Protein AF-A0A5E7LP79-F1 (afdb_monomer_lite)

InterPro domains:
  IPR021677 Protein of unknown function DUF2986 [PF11661] (1-41)

Foldseek 3Di:
DDVVVVVVVVVVVVVVVVCVVPPDDDPPDDDPVVVVVVVVVVVPDDPPDDDD

Radius of gyration: 20.31 Å; chains: 1; bounding box: 41×28×46 Å

Sequence (52 aa):
MNRQKKLQQLFKEKAKKASAKLAPKKPKYISKADRLKLAEESTQEPTVPAEN

Secondary structure (DSSP, 8-state):
--HHHHHHHHHHHHHHHHHHHHSPPPPP---HHHHHHHHHHHHHS-------

Structure (mmCIF, N/CA/C/O backbone):
data_AF-A0A5E7LP79-F1
#
_entry.id   AF-A0A5E7LP79-F1
#
loop_
_atom_site.group_PDB
_atom_site.id
_atom_site.type_symbol
_atom_site.label_atom_id
_atom_site.label_alt_id
_atom_site.label_comp_id
_atom_site.label_asym_id
_atom_site.label_entity_id
_atom_site.label_seq_id
_atom_site.pdbx_PDB_ins_code
_atom_site.Cartn_x
_atom_site.Cartn_y
_atom_site.Cartn_z
_atom_site.occupancy
_atom_site.B_iso_or_equiv
_atom_site.auth_seq_id
_atom_site.auth_comp_id
_atom_site.auth_asym_id
_atom_site.auth_atom_id
_atom_site.pdbx_PDB_model_num
ATOM 1 N N . MET A 1 1 ? 11.508 6.526 -20.527 1.00 64.62 1 MET A N 1
ATOM 2 C CA . MET A 1 1 ? 11.144 5.956 -21.836 1.00 64.62 1 MET A CA 1
ATOM 3 C C . MET A 1 1 ? 12.295 5.112 -22.372 1.00 64.62 1 MET A C 1
ATOM 5 O O . MET A 1 1 ? 13.171 5.605 -23.051 1.00 64.62 1 MET A O 1
ATOM 9 N N . ASN A 1 2 ? 12.319 3.853 -21.948 1.00 85.12 2 ASN A N 1
ATOM 10 C CA . ASN A 1 2 ? 13.152 2.758 -22.444 1.00 85.12 2 ASN A CA 1
ATOM 11 C C . ASN A 1 2 ? 12.397 1.495 -22.015 1.00 85.12 2 ASN A C 1
ATOM 13 O O . ASN A 1 2 ? 11.865 1.464 -20.898 1.00 85.12 2 ASN A O 1
ATOM 17 N N . ARG A 1 3 ? 12.282 0.489 -22.889 1.00 92.00 3 ARG A N 1
ATOM 18 C CA . ARG A 1 3 ? 11.408 -0.687 -22.681 1.00 92.00 3 ARG A CA 1
ATOM 19 C C . ARG A 1 3 ? 11.662 -1.364 -21.328 1.00 92.00 3 ARG A C 1
ATOM 21 O O . ARG A 1 3 ? 10.721 -1.690 -20.611 1.00 92.00 3 ARG A O 1
ATOM 28 N N . GLN A 1 4 ? 12.933 -1.447 -20.938 1.00 92.88 4 GLN A N 1
ATOM 29 C CA . GLN A 1 4 ? 13.385 -2.005 -19.665 1.00 92.88 4 GLN A CA 1
ATOM 30 C C . GLN A 1 4 ? 12.831 -1.251 -18.445 1.00 92.88 4 GLN A C 1
ATOM 32 O O . GLN A 1 4 ? 12.304 -1.879 -17.530 1.00 92.88 4 GLN A O 1
ATOM 37 N N . LYS A 1 5 ? 12.850 0.092 -18.452 1.00 94.88 5 LYS A N 1
ATOM 38 C CA . LYS A 1 5 ? 12.274 0.904 -17.362 1.00 94.88 5 LYS A CA 1
ATOM 39 C C . LYS A 1 5 ? 10.759 0.696 -17.250 1.00 94.88 5 LYS A C 1
ATOM 41 O O . LYS A 1 5 ? 10.238 0.591 -16.144 1.00 94.88 5 LYS A O 1
ATOM 46 N N . LYS A 1 6 ? 10.062 0.578 -18.388 1.00 94.81 6 LYS A N 1
ATOM 47 C CA . LYS A 1 6 ? 8.609 0.337 -18.420 1.00 94.81 6 LYS A CA 1
ATOM 48 C C . LYS A 1 6 ? 8.249 -1.046 -17.867 1.00 94.81 6 LYS A C 1
ATOM 50 O O . LYS A 1 6 ? 7.317 -1.159 -17.077 1.00 94.81 6 LYS A O 1
ATOM 55 N N . LEU A 1 7 ?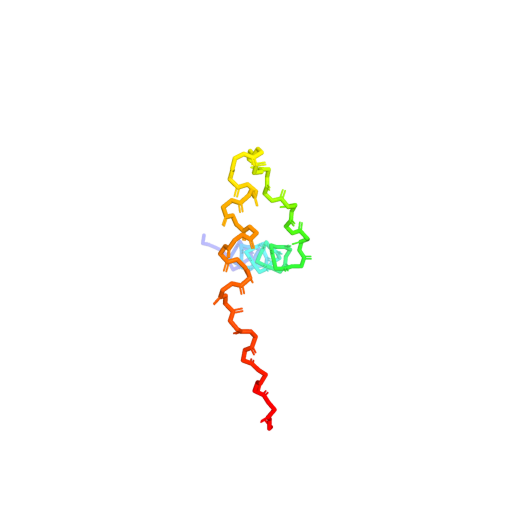 9.014 -2.079 -18.229 1.00 95.69 7 LEU A N 1
ATOM 56 C CA . LEU A 1 7 ? 8.835 -3.431 -17.689 1.00 95.69 7 LEU A CA 1
ATOM 57 C C . LEU A 1 7 ? 9.093 -3.475 -16.180 1.00 95.69 7 LEU A C 1
ATOM 59 O O . LEU A 1 7 ? 8.275 -4.008 -15.437 1.00 95.69 7 LEU A O 1
AT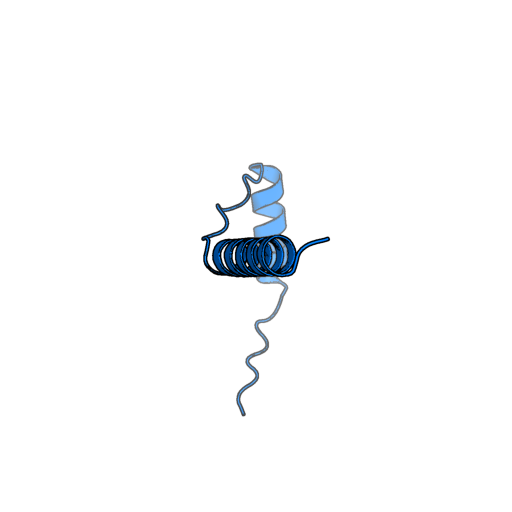OM 63 N N . GLN A 1 8 ? 10.178 -2.855 -15.712 1.00 94.75 8 GLN A N 1
ATOM 64 C CA . GLN A 1 8 ? 10.484 -2.782 -14.281 1.00 94.75 8 GLN A CA 1
ATOM 65 C C . GLN A 1 8 ? 9.383 -2.070 -13.487 1.00 94.75 8 GLN A C 1
ATOM 67 O O . GLN A 1 8 ? 9.020 -2.529 -12.405 1.00 94.75 8 GLN A O 1
ATOM 72 N N . GLN A 1 9 ? 8.825 -0.980 -14.019 1.00 95.69 9 GLN A N 1
ATOM 73 C CA . GLN A 1 9 ? 7.706 -0.285 -13.388 1.00 95.69 9 GLN A CA 1
ATOM 74 C C . GLN A 1 9 ? 6.463 -1.185 -13.296 1.00 95.69 9 GLN A C 1
ATOM 76 O O . GLN A 1 9 ? 5.913 -1.355 -12.209 1.00 95.69 9 GLN A O 1
ATOM 81 N N . LEU A 1 10 ? 6.079 -1.833 -14.402 1.00 96.00 10 LEU A N 1
ATOM 82 C CA . LEU A 1 10 ? 4.940 -2.757 -14.445 1.00 96.00 10 LEU A CA 1
ATOM 83 C C . LEU A 1 10 ? 5.092 -3.921 -13.455 1.00 96.00 10 LEU A C 1
ATOM 85 O O . LEU A 1 10 ? 4.134 -4.267 -12.761 1.00 96.00 10 LEU A O 1
ATOM 89 N N . PHE A 1 11 ? 6.282 -4.520 -13.360 1.00 95.56 11 PHE A N 1
ATOM 90 C CA . PHE A 1 11 ? 6.531 -5.608 -12.411 1.00 95.56 11 PHE A CA 1
ATOM 91 C C . PHE A 1 11 ? 6.452 -5.137 -10.958 1.00 95.56 11 PHE A C 1
ATOM 93 O O . PHE A 1 11 ? 5.816 -5.804 -10.142 1.00 95.56 11 PHE A O 1
ATOM 100 N N . LYS A 1 12 ? 7.012 -3.964 -10.637 1.00 94.94 12 LYS A N 1
ATOM 101 C CA . LYS A 1 12 ? 6.921 -3.375 -9.291 1.00 94.94 12 LYS A CA 1
ATOM 102 C C . LYS A 1 12 ? 5.476 -3.086 -8.888 1.00 94.94 12 LYS A C 1
ATOM 104 O O . LYS A 1 12 ? 5.075 -3.407 -7.771 1.00 94.94 12 LYS A O 1
ATOM 109 N N . GLU A 1 13 ? 4.677 -2.526 -9.793 1.00 95.06 13 GLU A N 1
ATOM 110 C CA . GLU A 1 13 ? 3.259 -2.254 -9.539 1.00 95.06 13 GLU A CA 1
ATOM 111 C C . GLU A 1 13 ? 2.457 -3.542 -9.316 1.00 95.06 13 GLU A C 1
ATOM 113 O O . GLU A 1 13 ? 1.665 -3.618 -8.373 1.00 95.06 13 GLU A O 1
ATOM 118 N N . LYS A 1 14 ? 2.682 -4.577 -10.136 1.00 94.69 14 LYS A N 1
ATOM 119 C CA . LYS A 1 14 ? 2.033 -5.886 -9.964 1.00 94.69 14 LYS A CA 1
ATOM 120 C C . LYS A 1 14 ? 2.425 -6.551 -8.644 1.00 94.69 14 LYS A C 1
ATOM 122 O O . LYS A 1 14 ? 1.541 -7.022 -7.932 1.00 94.69 14 LYS A O 1
ATOM 127 N N . ALA A 1 15 ? 3.710 -6.526 -8.286 1.00 92.44 15 ALA A N 1
ATOM 128 C CA . ALA A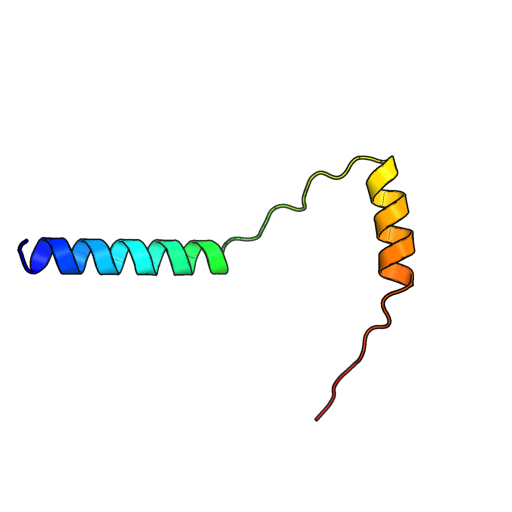 1 15 ? 4.199 -7.071 -7.022 1.00 92.44 15 ALA A CA 1
ATOM 129 C C . ALA A 1 15 ? 3.588 -6.342 -5.814 1.00 92.44 15 ALA A C 1
ATOM 131 O O . ALA A 1 15 ? 3.091 -6.992 -4.898 1.00 92.44 15 ALA A O 1
ATOM 132 N N . LYS A 1 16 ? 3.528 -5.002 -5.848 1.00 88.44 16 LYS A N 1
ATOM 133 C CA . LYS A 1 16 ? 2.897 -4.188 -4.794 1.00 88.44 16 LYS A CA 1
ATOM 134 C C . LYS A 1 16 ? 1.397 -4.469 -4.654 1.00 88.44 16 LYS A C 1
ATOM 136 O O . LYS A 1 16 ? 0.874 -4.499 -3.545 1.00 88.44 16 LYS A O 1
ATOM 141 N N . LYS A 1 17 ? 0.691 -4.685 -5.768 1.00 88.25 17 LYS A N 1
ATOM 142 C CA . LYS A 1 17 ? -0.733 -5.060 -5.750 1.00 88.25 17 LYS A CA 1
ATOM 143 C C . LYS A 1 17 ? -0.945 -6.469 -5.195 1.00 88.25 17 LYS A C 1
ATOM 145 O O . LYS A 1 17 ? -1.892 -6.674 -4.444 1.00 88.25 17 LYS A O 1
ATOM 150 N N . ALA A 1 18 ? -0.089 -7.426 -5.547 1.00 89.25 18 ALA A N 1
ATOM 151 C CA . ALA A 1 18 ? -0.164 -8.788 -5.027 1.00 89.25 18 ALA A CA 1
ATOM 152 C C . ALA A 1 18 ? 0.132 -8.833 -3.520 1.00 89.25 18 ALA A C 1
ATOM 154 O O . ALA A 1 18 ? -0.638 -9.428 -2.769 1.00 89.25 18 ALA A O 1
ATOM 155 N N . SER A 1 19 ? 1.174 -8.133 -3.060 1.00 81.31 19 SER A N 1
ATOM 156 C CA . SER A 1 19 ? 1.509 -8.068 -1.635 1.00 81.31 19 SER A CA 1
ATOM 157 C C . SER A 1 19 ? 0.431 -7.361 -0.816 1.00 81.31 19 SER A C 1
ATOM 159 O O . SER A 1 19 ? 0.103 -7.830 0.263 1.00 81.31 19 SER A O 1
ATOM 161 N N . ALA A 1 20 ? -0.194 -6.302 -1.337 1.00 83.81 20 ALA A N 1
ATOM 162 C CA . ALA A 1 20 ? -1.306 -5.633 -0.657 1.00 83.81 20 ALA A CA 1
ATOM 163 C C . ALA A 1 20 ? -2.570 -6.506 -0.533 1.00 83.81 20 ALA A C 1
ATOM 165 O O . ALA A 1 20 ? -3.351 -6.310 0.394 1.00 83.81 20 ALA A O 1
ATOM 166 N N . LYS A 1 21 ? -2.783 -7.447 -1.463 1.00 77.56 21 LYS A N 1
ATOM 167 C CA . LYS A 1 21 ? -3.897 -8.407 -1.410 1.00 77.56 21 LYS A CA 1
ATOM 168 C C . LYS A 1 21 ? -3.614 -9.574 -0.468 1.00 77.56 21 LYS A C 1
ATOM 170 O O . LYS A 1 21 ? -4.522 -10.015 0.223 1.00 77.56 21 LYS A O 1
ATOM 175 N N . LEU A 1 22 ? -2.376 -10.071 -0.470 1.00 78.88 22 LEU A N 1
ATOM 176 C CA . LEU A 1 22 ? -1.965 -11.216 0.342 1.00 78.88 22 LEU A CA 1
ATOM 177 C C . LEU A 1 22 ? -1.644 -10.823 1.791 1.00 78.88 22 LEU A C 1
ATOM 179 O O . LEU A 1 22 ? -1.722 -11.660 2.685 1.00 78.88 22 LEU A O 1
ATOM 183 N N . ALA A 1 23 ? -1.269 -9.565 2.038 1.00 76.62 23 ALA A N 1
ATOM 184 C CA . ALA A 1 23 ? -0.896 -9.121 3.370 1.00 76.62 23 ALA A CA 1
ATOM 185 C C . ALA A 1 23 ? -2.108 -9.147 4.319 1.00 76.62 23 ALA A C 1
ATOM 187 O O . ALA A 1 23 ? -3.130 -8.514 4.026 1.00 76.62 23 ALA A O 1
ATOM 188 N N . PRO A 1 24 ? -1.989 -9.803 5.487 1.00 71.00 24 PRO A N 1
ATOM 189 C CA . PRO A 1 24 ? -3.022 -9.747 6.506 1.00 71.00 24 PRO A CA 1
ATOM 190 C C . PRO A 1 24 ? -3.167 -8.300 6.986 1.00 71.00 24 PRO A C 1
ATOM 192 O O . PRO A 1 24 ? -2.222 -7.690 7.497 1.00 71.00 24 PRO A O 1
ATOM 195 N N . LYS A 1 25 ? -4.362 -7.726 6.810 1.00 71.31 25 LYS A N 1
ATOM 196 C CA . LYS A 1 25 ? -4.692 -6.429 7.403 1.00 71.31 25 LYS A CA 1
ATOM 197 C C . LYS A 1 25 ? -4.725 -6.617 8.912 1.00 71.31 25 LYS A C 1
ATOM 199 O O . LYS A 1 25 ? -5.518 -7.406 9.419 1.00 71.31 25 LYS A O 1
ATOM 204 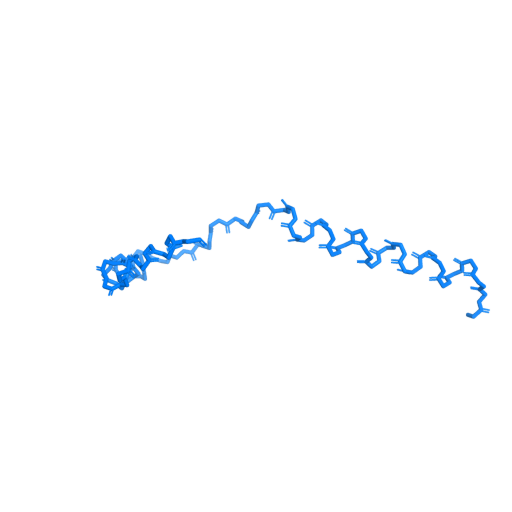N N . LYS A 1 26 ? -3.859 -5.896 9.628 1.00 69.12 26 LYS A N 1
ATOM 205 C CA . LYS A 1 26 ? -3.925 -5.851 11.092 1.00 69.12 26 LYS A CA 1
ATOM 206 C C . LYS A 1 26 ? -5.338 -5.410 11.493 1.00 69.12 26 LYS A C 1
ATOM 208 O O . LYS A 1 26 ? -5.861 -4.487 10.857 1.00 69.12 26 LYS A O 1
ATOM 213 N N . PRO A 1 27 ? -5.950 -6.038 12.511 1.00 73.25 27 PRO A N 1
A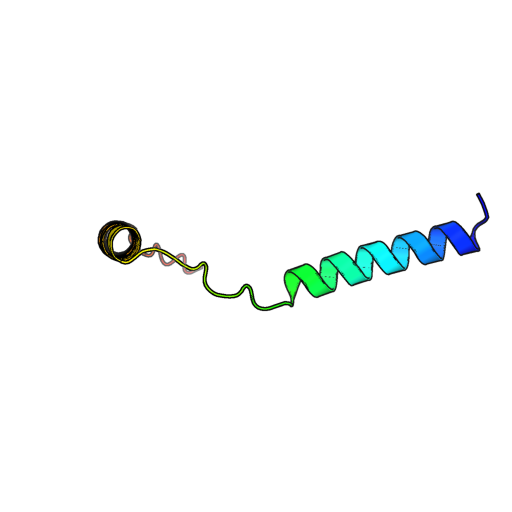TOM 214 C CA . PRO A 1 27 ? -7.245 -5.595 13.000 1.00 73.25 27 PRO A CA 1
ATOM 215 C C . PRO A 1 27 ? -7.131 -4.118 13.372 1.00 73.25 27 PRO A C 1
ATOM 217 O O . PRO A 1 27 ? -6.190 -3.705 14.058 1.00 73.25 27 PRO A O 1
ATOM 220 N N . LYS A 1 28 ? -8.046 -3.308 12.836 1.00 74.94 28 LYS A N 1
ATOM 221 C CA . LYS A 1 28 ? -8.073 -1.870 13.092 1.00 74.94 28 LYS A CA 1
ATOM 222 C C . LYS A 1 28 ? -8.197 -1.675 14.601 1.00 74.94 28 LYS A C 1
ATOM 224 O O . LYS A 1 28 ? -9.053 -2.292 15.231 1.00 74.94 28 LYS A O 1
ATOM 229 N N . TYR A 1 29 ? -7.323 -0.858 15.187 1.00 74.31 29 TYR A N 1
ATOM 230 C CA . TYR A 1 29 ? -7.462 -0.520 16.596 1.00 74.31 29 TYR A CA 1
ATOM 231 C C . TYR A 1 29 ? -8.716 0.338 16.744 1.00 74.31 29 TYR A C 1
ATOM 233 O O . TYR A 1 29 ? -8.801 1.439 16.204 1.00 74.31 29 TYR A O 1
ATOM 241 N N . ILE A 1 30 ? -9.706 -0.231 17.413 1.00 80.06 30 ILE A N 1
ATOM 242 C CA . ILE A 1 30 ? -11.020 0.350 17.648 1.00 80.06 30 ILE A CA 1
ATOM 243 C C . ILE A 1 30 ? -11.097 0.610 19.153 1.00 80.06 30 ILE A C 1
ATOM 245 O O . ILE A 1 30 ? -10.720 -0.257 19.952 1.00 80.06 30 ILE A O 1
ATOM 249 N N . SER A 1 31 ? -11.531 1.812 19.540 1.00 82.38 31 SER A N 1
ATOM 250 C CA . SER A 1 31 ? -11.686 2.183 20.948 1.00 82.38 31 SER A CA 1
ATOM 251 C C . SER A 1 31 ? -12.720 1.277 21.639 1.00 82.38 31 SER A C 1
ATOM 253 O O . SER A 1 31 ? -13.533 0.628 20.980 1.00 82.38 31 SER A O 1
ATOM 255 N N . LYS A 1 32 ? -12.715 1.204 22.979 1.00 78.62 32 LYS A N 1
ATOM 256 C CA . LYS A 1 32 ? -13.678 0.356 23.713 1.00 78.62 32 LYS A CA 1
ATOM 257 C C . LYS A 1 32 ? -15.136 0.710 23.383 1.00 78.62 32 LYS A C 1
ATOM 259 O O . LYS A 1 32 ? -15.954 -0.194 23.269 1.00 78.62 32 LYS A O 1
ATOM 264 N N . ALA A 1 33 ? -15.434 1.996 23.190 1.00 77.56 33 ALA A N 1
ATOM 265 C CA . ALA A 1 33 ? -16.767 2.468 22.824 1.00 77.56 33 ALA A CA 1
ATOM 266 C C . ALA A 1 33 ? -17.171 2.005 21.418 1.00 77.56 33 ALA A C 1
ATOM 268 O O . ALA A 1 33 ? -18.276 1.515 21.214 1.00 77.56 33 ALA A O 1
ATOM 269 N N . ASP A 1 34 ? -16.252 2.100 20.462 1.00 72.44 34 ASP A N 1
ATOM 270 C CA . ASP A 1 34 ? -16.529 1.735 19.073 1.00 72.44 34 ASP A CA 1
ATOM 271 C C . ASP A 1 34 ? -16.618 0.211 18.882 1.00 72.44 34 ASP A C 1
ATOM 273 O O . ASP A 1 34 ? -17.301 -0.257 17.976 1.00 72.44 34 ASP A O 1
ATOM 277 N N . ARG A 1 35 ? -15.980 -0.583 19.757 1.00 70.94 35 ARG A N 1
ATOM 278 C CA . ARG A 1 35 ? -16.111 -2.049 19.758 1.00 70.94 35 ARG A CA 1
ATOM 279 C C . ARG A 1 35 ? -17.504 -2.502 20.193 1.00 70.94 35 ARG A C 1
ATOM 281 O O . ARG A 1 35 ? -17.997 -3.4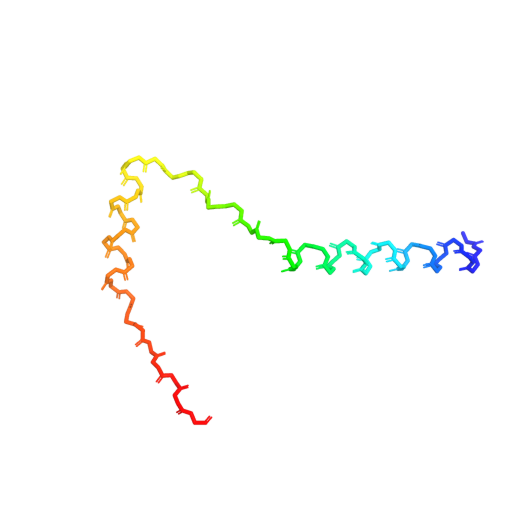78 19.644 1.00 70.94 35 ARG A O 1
ATOM 288 N N . LEU A 1 36 ? -18.117 -1.816 21.158 1.00 72.62 36 LEU A N 1
ATOM 289 C CA . LEU A 1 36 ? -19.488 -2.114 21.584 1.00 72.62 36 LEU A CA 1
ATOM 290 C C . LEU A 1 36 ? -20.481 -1.801 20.461 1.00 72.62 36 LEU A C 1
ATOM 292 O O . LEU A 1 36 ? -21.277 -2.660 20.106 1.00 72.62 36 LEU A O 1
ATOM 296 N N . LYS A 1 37 ? -20.326 -0.640 19.812 1.00 69.38 37 LYS A N 1
ATOM 297 C CA . LYS A 1 37 ? -21.147 -0.249 18.655 1.00 69.38 37 LYS A CA 1
ATOM 298 C C . LYS A 1 37 ? -21.014 -1.224 17.486 1.00 69.38 37 LYS A C 1
ATOM 300 O O . LYS A 1 37 ? -22.013 -1.635 16.918 1.00 69.38 37 LYS A O 1
ATOM 305 N N . LEU A 1 38 ? -19.788 -1.649 17.168 1.00 66.06 38 LEU A N 1
ATOM 306 C CA . LEU A 1 38 ? -19.558 -2.626 16.101 1.00 66.06 38 LEU A CA 1
ATOM 307 C C . LEU A 1 38 ? -20.067 -4.029 16.443 1.00 66.06 38 LEU A C 1
ATOM 309 O O . LEU A 1 38 ? -20.447 -4.747 15.530 1.00 66.06 38 LEU A O 1
ATOM 313 N N . ALA A 1 39 ? -20.076 -4.433 17.717 1.00 63.69 39 ALA A N 1
ATOM 314 C CA . ALA A 1 39 ? -20.658 -5.710 18.134 1.00 63.69 39 ALA A CA 1
ATOM 315 C C . ALA A 1 39 ? -22.195 -5.692 18.044 1.00 63.69 39 ALA A C 1
ATOM 317 O O . ALA A 1 39 ? -22.798 -6.688 17.639 1.00 63.69 39 ALA A O 1
ATOM 318 N N . GLU A 1 40 ? -22.820 -4.558 18.369 1.00 63.75 40 GLU A N 1
ATOM 319 C CA . GLU A 1 40 ? -24.258 -4.326 18.193 1.00 63.75 40 GLU A CA 1
ATOM 320 C C . GLU A 1 40 ? -24.641 -4.295 16.701 1.00 63.75 40 GLU A C 1
ATOM 322 O O . GLU A 1 40 ? -25.572 -4.994 16.303 1.00 63.75 40 GLU A O 1
ATOM 327 N N . GLU A 1 41 ? -23.867 -3.599 15.857 1.00 60.22 41 GLU A N 1
ATOM 328 C CA . GLU A 1 41 ? -24.069 -3.567 14.397 1.00 60.22 41 GLU A CA 1
ATOM 329 C C . GLU A 1 41 ? -23.787 -4.928 13.731 1.00 60.22 41 GLU A C 1
ATOM 331 O O . GLU A 1 41 ? -24.572 -5.374 12.896 1.00 60.22 41 GLU A O 1
ATOM 336 N N . SER A 1 42 ? -22.732 -5.656 14.127 1.00 59.25 42 SER A N 1
ATOM 337 C CA . SER A 1 42 ? -22.420 -6.979 13.553 1.00 59.25 42 SER A CA 1
ATOM 338 C C . SER A 1 42 ? -23.420 -8.067 13.941 1.00 59.25 42 SER A C 1
ATOM 340 O O . SER A 1 42 ? -23.497 -9.092 13.274 1.00 59.25 42 SER A O 1
ATOM 342 N N . THR A 1 43 ? -24.171 -7.864 15.026 1.00 57.41 43 THR A N 1
ATOM 343 C CA . THR A 1 43 ? -25.274 -8.759 15.410 1.00 57.41 43 THR A CA 1
ATOM 344 C C . THR A 1 43 ? -26.531 -8.484 14.570 1.00 57.41 43 THR A C 1
ATOM 346 O O . THR A 1 43 ? -27.415 -9.334 14.496 1.00 57.41 43 THR A O 1
ATOM 349 N N . GLN A 1 44 ? -26.612 -7.321 13.910 1.00 54.47 44 GLN A N 1
ATOM 350 C CA . GLN A 1 44 ? -27.748 -6.912 13.081 1.00 54.47 44 GLN A CA 1
ATOM 351 C C . GLN A 1 44 ? -27.549 -7.096 11.572 1.00 54.47 44 GLN A C 1
ATOM 353 O O . GLN A 1 44 ? -28.536 -7.006 10.846 1.00 54.47 44 GLN A O 1
ATOM 358 N N . GLU A 1 45 ? -26.345 -7.398 11.078 1.00 44.22 45 GLU A N 1
ATOM 359 C CA . GLU A 1 45 ? -26.193 -7.878 9.701 1.00 44.22 45 GLU A CA 1
ATOM 360 C C . GLU A 1 45 ? -26.447 -9.393 9.654 1.00 44.22 45 GLU A C 1
ATOM 362 O O . GLU A 1 45 ? -25.596 -10.175 10.091 1.00 44.22 45 GLU A O 1
ATOM 367 N N . PRO A 1 46 ? -27.608 -9.855 9.142 1.00 48.53 46 PRO A N 1
ATOM 368 C CA . PRO A 1 46 ? -27.808 -11.269 8.907 1.00 48.53 46 PRO A CA 1
ATOM 369 C C . PRO A 1 46 ? -26.784 -11.719 7.871 1.00 48.53 46 PRO A C 1
ATOM 371 O O . PRO A 1 46 ? -26.698 -11.190 6.761 1.00 48.53 46 PRO A O 1
ATOM 374 N N . THR A 1 47 ? -26.028 -12.747 8.231 1.00 50.47 47 THR A N 1
ATOM 375 C CA . THR A 1 47 ? -25.347 -13.602 7.274 1.00 50.47 47 THR A CA 1
ATOM 376 C C . THR A 1 47 ? -26.387 -14.078 6.266 1.00 50.47 47 THR A C 1
ATOM 378 O O . THR A 1 47 ? -27.206 -14.930 6.594 1.00 50.47 47 THR A O 1
ATOM 381 N N . VAL A 1 48 ? -26.396 -13.510 5.064 1.00 49.94 48 VAL A N 1
ATOM 382 C CA . VAL A 1 48 ? -27.038 -14.120 3.899 1.00 49.94 48 VAL A CA 1
ATOM 383 C C . VAL A 1 48 ? -26.116 -15.246 3.426 1.00 49.94 48 VAL A C 1
ATOM 385 O O . VAL A 1 48 ? -25.042 -14.948 2.894 1.00 49.94 48 VAL A O 1
ATOM 388 N N . PRO A 1 49 ? -26.467 -16.533 3.622 1.00 52.91 49 PRO A N 1
ATOM 389 C CA . PRO A 1 49 ? -25.756 -17.618 2.977 1.00 52.91 49 PRO A CA 1
ATOM 390 C C . PRO A 1 49 ? -26.338 -17.753 1.567 1.00 52.91 49 PRO A C 1
ATOM 392 O O . PRO A 1 49 ? -27.468 -18.198 1.389 1.00 52.91 49 PRO A O 1
ATOM 395 N N . ALA A 1 50 ? -25.595 -17.318 0.554 1.00 48.66 50 ALA A N 1
ATOM 396 C CA . ALA A 1 50 ? -25.917 -17.649 -0.828 1.00 48.66 50 ALA A CA 1
ATOM 397 C C . ALA A 1 50 ? -25.215 -18.968 -1.182 1.00 48.66 50 ALA A C 1
ATOM 399 O O . ALA A 1 50 ? -24.054 -18.974 -1.589 1.00 48.66 50 ALA A O 1
ATOM 400 N N . GLU A 1 51 ? -25.924 -20.076 -0.965 1.00 46.50 51 GLU A N 1
ATOM 401 C CA . GLU A 1 51 ? -25.692 -21.350 -1.648 1.00 46.50 51 GLU A CA 1
ATOM 402 C C . GLU A 1 51 ? -26.288 -21.266 -3.065 1.00 46.50 51 GLU A C 1
ATOM 404 O O . GLU A 1 51 ? -27.456 -20.895 -3.211 1.00 46.50 51 GLU A O 1
ATOM 409 N N . ASN A 1 52 ? -25.475 -21.555 -4.090 1.00 39.09 52 ASN A N 1
ATOM 410 C CA . ASN A 1 52 ? -25.805 -22.286 -5.331 1.00 39.09 52 ASN A CA 1
ATOM 411 C C . ASN A 1 52 ? -24.601 -22.309 -6.280 1.00 39.09 52 ASN A C 1
ATOM 413 O O . ASN A 1 52 ? -24.047 -21.223 -6.566 1.00 39.09 52 ASN A O 1
#

pLDDT: mean 74.74, std 16.31, range [39.09, 96.0]

Organism: Pseudomonas fluorescens (NCBI:txid294)